Protein AF-A0A8J4XDC1-F1 (afdb_monomer_lite)

InterPro domains:
  IPR058913 Integrase core domain, putative [PF24764] (2-116)

pLDDT: mean 87.24, std 11.0, range [49.88, 97.69]

Sequence (117 aa):
PAVITYGMWDQVRVDHGKEFYLTLFMQEMLSHHRFNQERLPYLQTSSTRNHTVERLWPEINNRVNYPLKTALLQLVDQEEIDMEDSLVRYCVSNLTGRLCNIGLASVAESWNAHRIP

Radius of gyra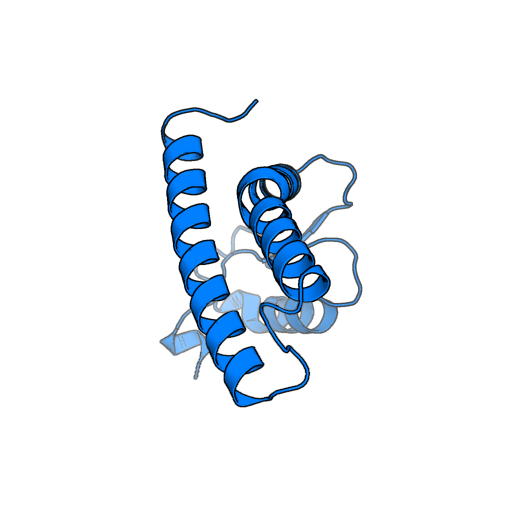tion: 19.49 Å; chains: 1; bounding box: 47×36×42 Å

Structure (mmCIF, N/CA/C/O backbone):
data_AF-A0A8J4XDC1-F1
#
_entry.id   AF-A0A8J4XDC1-F1
#
loop_
_atom_site.group_PDB
_atom_site.id
_atom_site.type_symbol
_atom_site.label_atom_id
_atom_site.label_alt_id
_atom_site.label_comp_id
_atom_site.label_asym_id
_atom_site.label_entity_id
_atom_site.label_seq_id
_atom_site.pdbx_PDB_ins_code
_atom_site.Cartn_x
_atom_site.Cartn_y
_atom_site.Cartn_z
_atom_site.occupancy
_atom_site.B_iso_or_equiv
_atom_site.auth_seq_id
_atom_site.auth_comp_id
_atom_site.auth_asym_id
_atom_site.auth_atom_id
_atom_site.pdbx_PDB_model_num
ATOM 1 N N . PRO A 1 1 ? 21.467 -18.929 2.253 1.00 68.88 1 PRO A N 1
ATOM 2 C CA . PRO A 1 1 ? 20.399 -19.858 1.795 1.00 68.88 1 PRO A CA 1
ATOM 3 C C . PRO A 1 1 ? 19.189 -19.156 1.155 1.00 68.88 1 PRO A C 1
ATOM 5 O O . PRO A 1 1 ? 18.815 -19.539 0.060 1.00 68.88 1 PRO A O 1
ATOM 8 N N . ALA A 1 2 ? 18.625 -18.106 1.772 1.00 79.81 2 ALA A N 1
ATOM 9 C CA . ALA A 1 2 ? 17.386 -17.466 1.300 1.00 79.81 2 ALA A CA 1
ATOM 10 C C . ALA A 1 2 ? 17.420 -16.967 -0.161 1.00 79.81 2 ALA A C 1
ATOM 12 O O . ALA A 1 2 ? 16.514 -17.284 -0.919 1.00 79.81 2 ALA A O 1
ATOM 13 N N . VAL A 1 3 ? 18.476 -16.260 -0.580 1.00 81.94 3 VAL A N 1
ATOM 14 C CA . VAL A 1 3 ? 18.602 -15.739 -1.961 1.00 81.94 3 VAL A CA 1
ATOM 15 C C . VAL A 1 3 ? 18.651 -16.856 -3.004 1.00 81.94 3 VAL A C 1
ATOM 17 O O . VAL A 1 3 ? 18.057 -16.737 -4.065 1.00 81.94 3 VAL A O 1
ATOM 20 N N . ILE A 1 4 ? 19.321 -17.966 -2.691 1.00 81.94 4 ILE A N 1
ATOM 21 C CA . ILE A 1 4 ? 19.411 -19.122 -3.593 1.00 81.94 4 ILE A CA 1
ATOM 22 C C . ILE A 1 4 ? 18.042 -19.811 -3.715 1.00 81.94 4 ILE A C 1
ATOM 24 O O . ILE A 1 4 ? 17.694 -20.303 -4.780 1.00 81.94 4 ILE A O 1
ATOM 28 N N . THR A 1 5 ? 17.259 -19.837 -2.632 1.00 86.56 5 THR A N 1
ATOM 29 C CA . THR A 1 5 ? 15.954 -20.513 -2.587 1.00 86.56 5 THR A CA 1
ATOM 30 C C . THR A 1 5 ? 14.818 -19.679 -3.183 1.00 86.56 5 THR A C 1
ATOM 32 O O . THR A 1 5 ? 13.954 -20.237 -3.849 1.00 86.56 5 THR A O 1
ATOM 35 N N . TYR A 1 6 ? 14.802 -18.365 -2.948 1.00 85.75 6 TYR A N 1
ATOM 36 C CA . TYR A 1 6 ? 13.673 -17.488 -3.298 1.00 85.75 6 TYR A CA 1
ATOM 37 C C . TYR A 1 6 ? 14.002 -16.453 -4.377 1.00 85.75 6 TYR A C 1
ATOM 39 O O . TYR A 1 6 ? 13.117 -15.731 -4.832 1.00 85.75 6 TYR A O 1
ATOM 47 N N . GLY A 1 7 ? 15.263 -16.382 -4.800 1.00 84.88 7 GLY A N 1
ATOM 48 C CA . GLY A 1 7 ? 15.741 -15.371 -5.727 1.00 84.88 7 GLY A CA 1
ATOM 49 C C . GLY A 1 7 ? 15.958 -14.007 -5.070 1.00 84.88 7 GLY A C 1
ATOM 50 O O . GLY A 1 7 ? 15.834 -13.816 -3.858 1.00 84.88 7 GLY A O 1
ATOM 51 N N . MET A 1 8 ? 16.329 -13.050 -5.911 1.00 88.88 8 MET A N 1
ATOM 52 C CA . MET A 1 8 ? 16.548 -11.650 -5.566 1.00 88.88 8 MET A CA 1
ATOM 53 C C . MET A 1 8 ? 16.068 -10.791 -6.734 1.00 88.88 8 MET A C 1
ATOM 55 O O . MET A 1 8 ? 16.119 -11.219 -7.886 1.00 88.88 8 MET A O 1
ATOM 59 N N . TRP A 1 9 ? 15.604 -9.577 -6.445 1.00 89.12 9 TRP A N 1
ATOM 60 C CA . TRP A 1 9 ? 15.209 -8.634 -7.486 1.00 89.12 9 TRP A CA 1
ATOM 61 C C . TRP A 1 9 ? 16.383 -8.307 -8.408 1.00 89.12 9 TRP A C 1
ATOM 63 O O . TRP A 1 9 ? 17.474 -7.983 -7.946 1.00 89.12 9 TRP A O 1
ATOM 73 N N . ASP A 1 10 ? 16.140 -8.308 -9.718 1.00 89.88 10 ASP A N 1
ATOM 74 C CA . ASP A 1 10 ? 17.166 -7.929 -10.691 1.00 89.88 10 ASP A CA 1
ATOM 75 C C . ASP A 1 10 ? 17.540 -6.449 -10.592 1.00 89.88 10 ASP A C 1
ATOM 77 O O . ASP A 1 10 ? 18.653 -6.081 -10.930 1.00 89.88 10 ASP A O 1
ATOM 81 N N . GLN A 1 11 ? 16.649 -5.571 -10.140 1.00 91.19 11 GLN A N 1
ATOM 82 C CA . GLN A 1 11 ? 16.991 -4.174 -9.895 1.00 91.19 11 GLN A CA 1
ATOM 83 C C . GLN A 1 11 ? 16.030 -3.568 -8.881 1.00 91.19 11 GLN A C 1
ATOM 85 O O . GLN A 1 11 ? 14.818 -3.583 -9.091 1.00 91.19 11 GLN A O 1
ATOM 90 N N . VAL A 1 12 ? 16.577 -2.980 -7.821 1.00 89.75 12 VAL A N 1
ATOM 91 C CA . VAL A 1 12 ? 15.805 -2.194 -6.852 1.00 89.75 12 VAL A CA 1
ATOM 92 C C . VAL A 1 12 ? 15.828 -0.725 -7.276 1.00 89.75 12 VAL A C 1
ATOM 94 O O . VAL A 1 12 ? 16.881 -0.186 -7.606 1.00 89.75 12 VAL A O 1
ATOM 97 N N . ARG A 1 13 ? 14.673 -0.059 -7.313 1.00 87.94 13 ARG A N 1
ATOM 98 C CA . ARG A 1 13 ? 14.581 1.369 -7.650 1.00 87.94 13 ARG A CA 1
ATOM 99 C C . ARG A 1 13 ? 14.003 2.129 -6.476 1.00 87.94 13 ARG A C 1
ATOM 101 O O . ARG A 1 13 ? 12.925 1.772 -6.010 1.00 87.94 13 ARG A O 1
ATOM 108 N N . VAL A 1 14 ? 14.722 3.142 -6.016 1.00 85.75 14 VAL A N 1
ATOM 109 C CA . VAL A 1 14 ? 14.352 3.941 -4.842 1.00 85.75 14 VAL A CA 1
ATOM 110 C C . VAL A 1 14 ? 14.693 5.410 -5.070 1.00 85.75 14 VAL A C 1
ATOM 112 O O . VAL A 1 14 ? 15.388 5.763 -6.027 1.00 85.75 14 VAL A O 1
ATOM 115 N N . ASP A 1 15 ? 14.205 6.266 -4.183 1.00 80.56 15 ASP A N 1
ATOM 116 C CA . ASP A 1 15 ? 14.640 7.653 -4.113 1.00 80.56 15 ASP A CA 1
ATOM 117 C C . ASP A 1 15 ? 16.021 7.782 -3.427 1.00 80.56 15 ASP A C 1
ATOM 119 O O . ASP A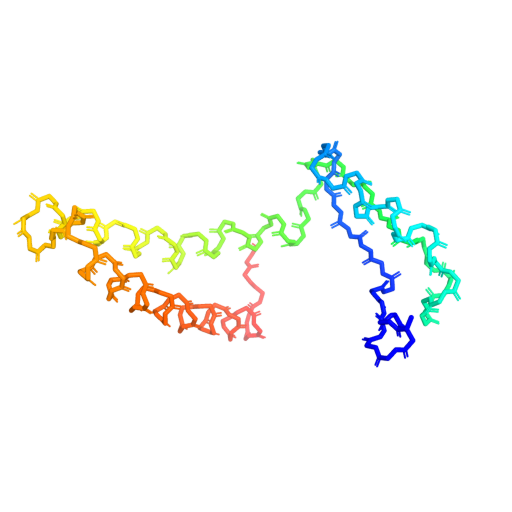 1 15 ? 16.679 6.803 -3.061 1.00 80.56 15 ASP A O 1
ATOM 123 N N . HIS A 1 16 ? 16.504 9.015 -3.268 1.00 80.31 16 HIS A N 1
ATOM 124 C CA . HIS A 1 16 ? 17.745 9.291 -2.530 1.00 80.31 16 HIS A CA 1
ATOM 125 C C . HIS A 1 16 ? 17.549 9.313 -0.999 1.00 80.31 16 HIS A C 1
ATOM 127 O O . HIS A 1 16 ? 18.398 9.843 -0.277 1.00 80.31 16 HIS A O 1
ATOM 133 N N . GLY A 1 17 ? 16.442 8.762 -0.490 1.00 77.50 17 GLY A N 1
ATOM 134 C CA . GLY A 1 17 ? 16.165 8.660 0.936 1.00 77.50 17 GLY A CA 1
ATOM 135 C C . GLY A 1 17 ? 17.165 7.756 1.661 1.00 77.50 17 GLY A C 1
ATOM 136 O O . GLY A 1 17 ? 17.725 6.812 1.103 1.00 77.50 17 GLY A O 1
ATOM 137 N N . LYS A 1 18 ? 17.394 8.032 2.950 1.00 84.38 18 LYS A N 1
ATOM 138 C CA . LYS A 1 18 ? 18.288 7.215 3.794 1.00 84.38 18 LYS A CA 1
ATOM 139 C C . LYS A 1 18 ? 17.648 5.902 4.255 1.00 84.38 18 LYS A C 1
ATOM 141 O O . LYS A 1 18 ? 18.362 4.995 4.671 1.00 84.38 18 LYS A O 1
ATOM 146 N N . GLU A 1 19 ? 16.326 5.794 4.163 1.00 87.00 19 GLU A N 1
ATOM 147 C CA . GLU A 1 19 ? 15.534 4.655 4.645 1.00 87.00 19 GLU A CA 1
ATOM 148 C C . GLU A 1 19 ? 15.893 3.342 3.933 1.00 87.00 19 GLU A C 1
ATOM 150 O O . GLU A 1 19 ? 15.828 2.269 4.528 1.00 87.00 19 GLU A O 1
ATOM 155 N N . PHE A 1 20 ? 16.361 3.423 2.683 1.00 86.19 20 PHE A N 1
ATOM 156 C CA . PHE A 1 20 ? 16.707 2.255 1.871 1.00 86.19 20 PHE A CA 1
ATOM 157 C C . PHE A 1 20 ? 18.183 1.858 1.936 1.00 86.19 20 PHE A C 1
ATOM 159 O O . PHE A 1 20 ? 18.562 0.874 1.305 1.00 86.19 20 PHE A O 1
ATOM 166 N N . TYR A 1 21 ? 19.023 2.569 2.696 1.00 88.50 21 TYR A N 1
ATOM 167 C CA . TYR A 1 21 ? 20.479 2.377 2.670 1.00 88.50 21 TYR A CA 1
ATOM 168 C C . TYR A 1 21 ? 20.899 0.915 2.889 1.00 88.50 21 TYR A C 1
ATOM 170 O O . TYR A 1 21 ? 21.683 0.368 2.115 1.00 88.50 21 TYR A O 1
ATOM 178 N N . LEU A 1 22 ? 20.325 0.252 3.900 1.00 91.75 22 LEU A N 1
ATOM 179 C CA . LEU A 1 22 ? 20.632 -1.150 4.194 1.00 91.75 22 LEU A CA 1
ATOM 180 C C . LEU A 1 22 ? 20.166 -2.092 3.073 1.00 91.75 22 LEU A C 1
ATOM 182 O O . LEU A 1 22 ? 20.883 -3.025 2.718 1.00 91.75 22 LEU A O 1
ATOM 186 N N . THR A 1 23 ? 18.996 -1.832 2.486 1.00 92.00 23 THR A N 1
ATOM 187 C CA . THR A 1 23 ? 18.465 -2.607 1.357 1.00 92.00 23 THR A CA 1
ATOM 188 C C . THR A 1 23 ? 19.387 -2.509 0.146 1.00 92.00 23 THR A C 1
ATOM 190 O O . THR A 1 23 ? 19.716 -3.533 -0.448 1.00 92.00 23 THR A O 1
ATOM 193 N N . LEU A 1 24 ? 19.849 -1.301 -0.195 1.00 93.75 24 LEU A N 1
ATOM 194 C CA . LEU A 1 24 ? 20.766 -1.086 -1.318 1.00 93.75 24 LEU A CA 1
ATOM 195 C C . LEU A 1 24 ? 22.128 -1.737 -1.072 1.00 93.75 24 LEU A C 1
ATOM 197 O O . LEU A 1 24 ? 22.654 -2.398 -1.963 1.00 93.75 24 LEU A O 1
ATOM 201 N N . PHE A 1 25 ? 22.651 -1.631 0.151 1.00 93.75 25 PHE A N 1
ATOM 202 C CA . PHE A 1 25 ? 23.897 -2.288 0.538 1.00 93.75 25 PHE A CA 1
ATOM 203 C C . PHE A 1 25 ? 23.817 -3.811 0.367 1.00 93.75 25 PHE A C 1
ATOM 205 O O . PHE A 1 25 ? 24.677 -4.417 -0.270 1.00 93.75 25 PHE A O 1
ATOM 212 N N . MET A 1 26 ? 22.757 -4.439 0.886 1.00 93.44 26 MET A N 1
ATOM 213 C CA . MET A 1 26 ? 22.563 -5.886 0.753 1.00 93.44 26 MET A CA 1
ATOM 214 C C . MET A 1 26 ? 22.363 -6.306 -0.710 1.00 93.44 26 MET A C 1
ATOM 216 O O . MET A 1 26 ? 22.912 -7.322 -1.136 1.00 93.44 26 MET A O 1
ATOM 220 N N . GLN A 1 27 ? 21.620 -5.512 -1.485 1.00 93.56 27 GLN A N 1
ATOM 221 C CA . GLN A 1 27 ? 21.400 -5.724 -2.917 1.00 93.56 27 GLN A CA 1
ATOM 222 C C . GLN A 1 27 ? 22.711 -5.664 -3.720 1.00 93.56 27 GLN A C 1
ATOM 224 O O . GLN A 1 27 ? 22.908 -6.441 -4.654 1.00 93.56 27 GLN A O 1
ATOM 229 N N . GLU A 1 28 ? 23.624 -4.765 -3.356 1.00 93.94 28 GLU A N 1
ATOM 230 C CA . GLU A 1 28 ? 24.936 -4.632 -3.990 1.00 93.94 28 GLU A CA 1
ATOM 231 C C . GLU A 1 28 ? 25.867 -5.794 -3.632 1.00 93.94 28 GLU A C 1
ATOM 233 O O . GLU A 1 28 ? 26.419 -6.443 -4.526 1.00 93.94 28 GLU A O 1
ATOM 238 N N . MET A 1 29 ? 25.954 -6.130 -2.341 1.00 94.31 29 MET A N 1
ATOM 239 C CA . MET A 1 29 ? 26.755 -7.249 -1.827 1.00 94.31 29 MET A CA 1
ATOM 240 C C . MET A 1 29 ? 26.393 -8.589 -2.482 1.00 94.31 29 MET A C 1
ATOM 242 O O . MET A 1 29 ? 27.254 -9.438 -2.716 1.00 94.31 29 MET A O 1
ATOM 246 N N . LEU A 1 30 ? 25.113 -8.781 -2.795 1.00 92.44 30 LEU A N 1
ATOM 247 C CA . LEU A 1 30 ? 24.565 -10.027 -3.331 1.00 92.44 30 LEU A CA 1
ATOM 248 C C . LEU A 1 30 ? 24.287 -9.950 -4.840 1.00 92.44 30 LEU A C 1
ATOM 250 O O . LEU A 1 30 ? 23.686 -10.859 -5.408 1.00 92.44 30 LEU A O 1
ATOM 254 N N . SER A 1 31 ? 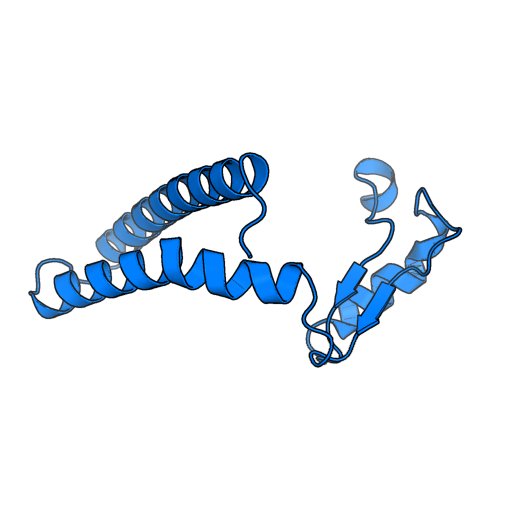24.747 -8.890 -5.508 1.00 91.75 31 SER A N 1
ATOM 255 C CA . SER A 1 31 ? 24.413 -8.581 -6.904 1.00 91.75 31 SER A CA 1
ATOM 256 C C . SER A 1 31 ? 24.768 -9.677 -7.914 1.00 91.75 31 SER A C 1
ATOM 258 O O . SER A 1 31 ? 24.102 -9.781 -8.945 1.00 91.75 31 SER A O 1
ATOM 260 N N . HIS A 1 32 ? 25.772 -10.500 -7.612 1.00 90.88 32 HIS A N 1
ATOM 261 C CA . HIS A 1 32 ? 26.220 -11.638 -8.419 1.00 90.88 32 HIS A CA 1
ATOM 262 C C . HIS A 1 32 ? 25.268 -12.845 -8.362 1.00 90.88 32 HIS A C 1
ATOM 264 O O . HIS A 1 32 ? 25.383 -13.761 -9.170 1.00 90.88 32 HIS A O 1
ATOM 270 N N . HIS A 1 33 ? 24.317 -12.854 -7.426 1.00 89.06 33 HIS A N 1
ATOM 271 C CA . HIS A 1 33 ? 23.268 -13.869 -7.343 1.00 89.06 33 HIS A CA 1
ATOM 272 C C . HIS A 1 33 ? 21.991 -13.484 -8.107 1.00 89.06 33 HIS A C 1
ATOM 274 O O . HIS A 1 33 ? 21.040 -14.264 -8.127 1.00 89.06 33 HIS A O 1
ATOM 280 N N . ARG A 1 34 ? 21.944 -12.295 -8.726 1.00 90.69 34 ARG A N 1
ATOM 281 C CA . ARG A 1 34 ? 20.820 -11.872 -9.576 1.00 90.69 34 ARG A CA 1
ATOM 282 C C . ARG A 1 34 ? 20.819 -12.631 -10.898 1.00 90.69 34 ARG A C 1
ATOM 284 O O . ARG A 1 34 ? 21.873 -13.038 -11.391 1.00 90.69 34 ARG A O 1
ATOM 291 N N . PHE A 1 35 ? 19.633 -12.762 -11.486 1.00 87.00 35 PHE A N 1
ATOM 292 C CA . PHE A 1 35 ? 19.446 -13.443 -12.762 1.00 87.00 35 PHE A CA 1
ATOM 293 C C . PHE A 1 35 ? 19.964 -12.586 -13.923 1.00 87.00 35 PHE A C 1
ATOM 295 O O . PHE A 1 35 ? 20.709 -13.072 -14.771 1.00 87.00 35 PHE A O 1
ATOM 302 N N . ASN A 1 36 ? 19.632 -11.291 -13.930 1.00 87.25 36 ASN A N 1
ATOM 303 C CA . ASN A 1 36 ? 20.139 -10.338 -14.912 1.00 87.25 36 ASN A CA 1
ATOM 304 C C . ASN A 1 36 ? 21.235 -9.442 -14.314 1.00 87.25 36 ASN A C 1
ATOM 306 O O . ASN A 1 36 ? 20.959 -8.487 -13.583 1.00 87.25 36 ASN A O 1
ATOM 310 N N . GLN A 1 37 ? 22.486 -9.720 -14.684 1.00 89.12 37 GLN A N 1
ATOM 311 C CA . GLN A 1 37 ? 23.659 -8.958 -14.241 1.00 89.12 37 GLN A CA 1
ATOM 312 C C . GLN A 1 37 ? 24.037 -7.795 -15.172 1.00 89.12 37 GLN A C 1
ATOM 314 O O . GLN A 1 37 ? 24.866 -6.973 -14.796 1.00 89.12 37 GLN A O 1
ATOM 319 N N . GLU A 1 38 ? 23.405 -7.669 -16.343 1.00 91.94 38 GLU A N 1
ATOM 320 C CA . GLU A 1 38 ? 23.645 -6.555 -17.277 1.00 91.94 38 GLU A CA 1
ATOM 321 C C . GLU A 1 38 ? 23.088 -5.226 -16.746 1.00 91.94 38 GLU A C 1
ATOM 323 O O . GLU A 1 38 ? 23.474 -4.142 -17.184 1.00 91.94 38 GLU A O 1
ATOM 328 N N . ARG A 1 39 ? 22.159 -5.296 -15.787 1.00 89.81 39 ARG A N 1
ATOM 329 C CA . ARG A 1 39 ? 21.563 -4.133 -15.124 1.00 89.81 39 ARG A CA 1
ATOM 330 C C . ARG A 1 39 ? 22.279 -3.829 -13.816 1.00 89.81 39 ARG A C 1
ATOM 332 O O . ARG A 1 39 ? 22.677 -4.741 -13.091 1.00 89.81 39 ARG A O 1
ATOM 339 N N . LEU A 1 40 ? 22.332 -2.547 -13.454 1.00 91.69 40 LEU A N 1
ATOM 340 C CA . LEU A 1 40 ? 22.795 -2.129 -12.130 1.00 91.69 40 LEU A CA 1
ATOM 341 C C . LEU A 1 40 ? 21.927 -2.755 -11.018 1.00 91.69 40 LEU A C 1
ATOM 343 O O . LEU A 1 40 ? 20.704 -2.821 -11.204 1.00 91.69 40 LEU A O 1
ATOM 347 N N . PRO A 1 41 ? 22.518 -3.168 -9.876 1.00 91.19 41 PRO A N 1
ATOM 348 C CA . PRO A 1 41 ? 21.799 -3.817 -8.771 1.00 91.19 41 PRO A CA 1
ATOM 349 C C . PRO A 1 41 ? 20.674 -2.957 -8.200 1.00 91.19 41 PRO A C 1
ATOM 351 O O . PRO A 1 41 ? 19.618 -3.473 -7.821 1.00 91.19 41 PRO A O 1
ATOM 354 N N . TYR A 1 42 ? 20.885 -1.642 -8.188 1.00 92.06 42 TYR A N 1
ATOM 355 C CA . TYR A 1 42 ? 19.866 -0.658 -7.880 1.00 92.06 42 TYR A CA 1
ATOM 356 C C . TYR A 1 42 ? 20.039 0.626 -8.693 1.00 92.06 42 TYR A C 1
ATOM 358 O O . TYR A 1 42 ? 21.085 0.874 -9.292 1.00 92.06 42 TYR A O 1
ATOM 366 N N . LEU A 1 43 ? 18.987 1.440 -8.716 1.00 89.81 43 LEU A N 1
ATOM 367 C CA . LEU A 1 43 ? 19.011 2.810 -9.214 1.00 89.81 43 LEU A CA 1
ATOM 368 C C . LEU A 1 43 ? 18.392 3.723 -8.167 1.00 89.81 43 LEU A C 1
ATOM 370 O O . LEU A 1 43 ? 17.266 3.488 -7.726 1.00 89.81 43 LEU A O 1
ATOM 374 N N . GLN A 1 44 ? 19.120 4.779 -7.822 1.00 85.81 44 GLN A N 1
ATOM 375 C CA . GLN A 1 44 ? 18.565 5.897 -7.080 1.00 85.81 44 GLN A CA 1
ATOM 376 C C . GLN A 1 44 ? 18.197 6.993 -8.066 1.00 85.81 44 GLN A C 1
ATOM 378 O O . GLN A 1 44 ? 19.021 7.406 -8.888 1.00 85.81 44 GLN A O 1
ATOM 383 N N . THR A 1 45 ? 16.949 7.430 -8.013 1.00 77.06 45 THR A N 1
ATOM 384 C CA . THR A 1 45 ? 16.451 8.510 -8.860 1.00 77.06 45 THR A CA 1
ATOM 385 C C . THR A 1 45 ? 15.932 9.635 -7.988 1.00 77.06 45 THR A C 1
ATOM 387 O O . THR A 1 45 ? 15.221 9.405 -7.015 1.00 77.06 45 THR A O 1
ATOM 390 N N . SER A 1 46 ? 16.269 10.875 -8.331 1.00 66.12 46 SER A N 1
ATOM 391 C CA . SER A 1 46 ? 15.626 12.032 -7.721 1.00 66.12 46 SER A CA 1
ATOM 392 C C . SER A 1 46 ? 14.148 12.072 -8.119 1.00 66.12 46 SER A C 1
ATOM 394 O O . SER A 1 46 ? 13.813 11.873 -9.288 1.00 66.12 46 SER A O 1
ATOM 396 N N . SER A 1 47 ? 13.277 12.368 -7.146 1.00 60.81 47 SER A N 1
ATOM 397 C CA . SER A 1 47 ? 11.811 12.489 -7.283 1.00 60.81 47 SER A CA 1
ATOM 398 C C . SER A 1 47 ? 11.374 13.698 -8.134 1.00 60.81 47 SER A C 1
ATOM 400 O O . SER A 1 47 ? 10.364 14.348 -7.878 1.00 60.81 47 SER A O 1
ATOM 402 N N . THR A 1 48 ? 12.169 14.069 -9.134 1.00 59.34 48 THR A N 1
ATOM 403 C CA . THR A 1 48 ? 11.905 15.175 -10.060 1.00 59.34 48 THR A CA 1
ATOM 404 C C . THR A 1 48 ? 11.453 14.684 -11.431 1.00 59.34 48 THR A C 1
ATOM 406 O O . THR A 1 48 ? 11.054 15.495 -12.264 1.00 59.34 48 THR A O 1
ATOM 409 N N . ARG A 1 49 ? 11.511 13.371 -11.698 1.00 58.81 49 ARG A N 1
ATOM 410 C CA . ARG A 1 49 ? 11.283 12.802 -13.037 1.00 58.81 49 ARG A CA 1
ATOM 411 C C . ARG A 1 49 ? 9.901 12.186 -13.261 1.00 58.81 49 ARG A C 1
ATOM 413 O O . ARG A 1 49 ? 9.679 11.638 -14.340 1.00 58.81 49 ARG A O 1
ATOM 420 N N . ASN A 1 50 ? 8.967 12.326 -12.315 1.00 60.19 50 ASN A N 1
ATOM 421 C CA . ASN A 1 50 ? 7.570 11.904 -12.471 1.00 60.19 50 ASN A CA 1
ATOM 422 C C . ASN A 1 50 ? 7.466 10.435 -12.924 1.00 60.19 50 ASN A C 1
ATOM 424 O O . ASN A 1 50 ? 6.863 10.092 -13.959 1.00 60.19 50 ASN A O 1
ATOM 428 N N . HIS A 1 51 ? 8.163 9.568 -12.188 1.00 65.25 51 HIS A N 1
ATOM 429 C CA . HIS A 1 51 ? 8.253 8.151 -12.516 1.00 65.25 51 HIS A CA 1
ATOM 430 C C . HIS A 1 51 ? 6.860 7.508 -12.505 1.00 65.25 51 HIS A C 1
ATOM 432 O O . HIS A 1 51 ? 5.964 7.937 -11.788 1.00 65.25 51 HIS A O 1
ATOM 438 N N . THR A 1 52 ? 6.650 6.455 -13.299 1.00 67.56 52 THR A N 1
ATOM 439 C CA . THR A 1 52 ? 5.340 5.782 -13.379 1.00 67.56 52 THR A CA 1
ATOM 440 C C . THR A 1 52 ? 4.826 5.346 -12.003 1.00 67.56 52 THR A C 1
ATOM 442 O O . THR A 1 52 ? 3.637 5.459 -11.738 1.00 67.56 52 THR A O 1
ATOM 445 N N . VAL A 1 53 ? 5.722 4.920 -11.106 1.00 67.44 53 VAL A N 1
ATOM 446 C CA . VAL A 1 53 ? 5.386 4.571 -9.715 1.00 67.44 53 VAL A CA 1
ATOM 447 C C . VAL A 1 53 ? 4.966 5.804 -8.906 1.00 67.44 53 VAL A C 1
ATOM 449 O O . VAL A 1 53 ? 3.982 5.743 -8.179 1.00 67.44 53 VAL A O 1
ATOM 452 N N . GLU A 1 54 ? 5.651 6.938 -9.075 1.00 71.69 54 GLU A N 1
ATOM 453 C CA . GLU A 1 54 ? 5.281 8.209 -8.433 1.00 71.69 54 GLU A CA 1
ATOM 454 C C . GLU A 1 54 ? 3.917 8.717 -8.910 1.00 71.69 54 GLU A C 1
ATOM 456 O O . GLU A 1 54 ? 3.215 9.341 -8.128 1.00 71.69 54 GLU A O 1
ATOM 461 N N . ARG A 1 55 ? 3.511 8.416 -10.153 1.00 73.19 55 ARG A N 1
ATOM 462 C CA . ARG A 1 55 ? 2.166 8.727 -10.681 1.00 73.19 55 ARG A CA 1
ATOM 463 C C . ARG A 1 55 ? 1.088 7.751 -10.236 1.00 73.19 55 ARG A C 1
ATOM 465 O O . ARG A 1 55 ? -0.059 8.148 -10.057 1.00 73.19 55 ARG A O 1
ATOM 472 N N . LEU A 1 56 ? 1.449 6.488 -10.036 1.00 79.94 56 LEU A N 1
ATOM 473 C CA . LEU A 1 56 ? 0.517 5.469 -9.566 1.00 79.94 56 LEU A CA 1
ATOM 474 C C . LEU A 1 56 ? 0.070 5.736 -8.121 1.00 79.94 56 LEU A C 1
ATOM 476 O O . LEU A 1 56 ? -1.085 5.495 -7.778 1.00 79.94 56 LEU A O 1
ATOM 480 N N . TRP A 1 57 ? 0.961 6.265 -7.278 1.00 82.69 57 TRP A N 1
ATOM 481 C CA . TRP A 1 57 ? 0.652 6.543 -5.875 1.00 82.69 57 TRP A CA 1
ATOM 482 C C . TRP A 1 57 ? -0.497 7.546 -5.664 1.00 82.69 57 TRP A C 1
ATOM 484 O O . TRP A 1 57 ? -1.410 7.217 -4.904 1.00 82.69 57 TRP A O 1
ATOM 494 N N . PRO A 1 58 ? -0.523 8.722 -6.323 1.00 85.50 58 PRO A N 1
ATOM 495 C CA . PRO A 1 58 ? -1.670 9.626 -6.315 1.00 85.50 58 PRO A CA 1
ATOM 496 C C . PRO A 1 58 ? -2.978 8.952 -6.731 1.00 85.50 58 PRO A C 1
ATOM 498 O O . PRO A 1 58 ? -3.996 9.171 -6.081 1.00 85.50 58 PRO A O 1
ATOM 501 N N . GLU A 1 59 ? -2.958 8.092 -7.754 1.00 86.12 59 GLU A N 1
ATOM 502 C CA . GLU A 1 59 ? -4.160 7.381 -8.209 1.00 86.12 59 GLU A CA 1
ATOM 503 C C . GLU A 1 59 ? -4.677 6.390 -7.161 1.00 86.12 59 GLU A C 1
ATOM 505 O O . GLU A 1 59 ? -5.871 6.385 -6.854 1.00 86.12 59 GLU A O 1
A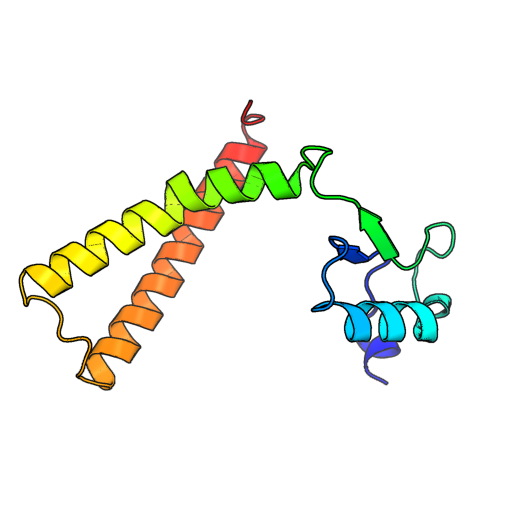TOM 510 N N . ILE A 1 60 ? -3.789 5.590 -6.561 1.00 90.25 60 ILE A N 1
ATOM 511 C CA . ILE A 1 60 ? -4.154 4.676 -5.467 1.00 90.25 60 ILE A CA 1
ATOM 512 C C . ILE A 1 60 ? -4.693 5.471 -4.273 1.00 90.25 60 ILE A C 1
ATOM 514 O O . ILE A 1 60 ? -5.717 5.105 -3.691 1.00 90.25 60 ILE A O 1
ATOM 518 N N . ASN A 1 61 ? -4.040 6.579 -3.920 1.00 91.25 61 ASN A N 1
ATOM 519 C CA . ASN A 1 61 ? -4.473 7.413 -2.808 1.00 91.25 61 ASN A CA 1
ATOM 520 C C . ASN A 1 61 ? -5.868 7.996 -3.045 1.00 91.25 61 ASN A C 1
ATOM 522 O O . ASN A 1 61 ? -6.735 7.855 -2.186 1.00 91.25 61 ASN A O 1
ATOM 526 N N . ASN A 1 62 ? -6.105 8.581 -4.218 1.00 90.62 62 ASN A N 1
ATOM 527 C CA . ASN A 1 62 ? -7.380 9.205 -4.559 1.00 90.62 62 ASN A CA 1
ATOM 528 C C . ASN A 1 62 ? -8.530 8.200 -4.664 1.00 90.62 62 ASN A C 1
ATOM 530 O O . ASN A 1 62 ? -9.650 8.516 -4.269 1.00 90.62 62 ASN A O 1
ATOM 534 N N . ARG A 1 63 ? -8.275 6.998 -5.190 1.00 91.06 63 ARG A N 1
ATOM 535 C CA . ARG A 1 63 ? -9.332 6.009 -5.458 1.00 91.06 63 ARG A CA 1
ATOM 536 C C . ARG A 1 63 ? -9.590 5.055 -4.298 1.00 91.06 63 ARG A C 1
ATOM 538 O O . ARG A 1 63 ? -10.695 4.534 -4.193 1.00 91.06 63 ARG A O 1
ATOM 545 N N . VAL A 1 64 ? -8.589 4.805 -3.455 1.00 94.44 64 VAL A N 1
ATOM 546 C CA . VAL A 1 64 ? -8.661 3.781 -2.402 1.00 94.44 64 VAL A CA 1
ATOM 547 C C . VAL A 1 64 ? -8.437 4.392 -1.025 1.00 94.44 64 VAL A C 1
ATOM 549 O O . VAL A 1 64 ? -9.340 4.363 -0.190 1.00 94.44 64 VAL A O 1
ATOM 552 N N . ASN A 1 65 ? -7.264 4.981 -0.778 1.00 93.25 65 ASN A N 1
ATOM 553 C CA . ASN A 1 65 ? -6.883 5.352 0.589 1.00 93.25 65 ASN A CA 1
ATOM 554 C C . ASN A 1 65 ? -7.709 6.516 1.142 1.00 93.25 65 ASN A C 1
ATOM 556 O O . ASN A 1 65 ? -8.167 6.441 2.281 1.00 93.25 65 ASN A O 1
ATOM 560 N N . TYR A 1 66 ? -7.907 7.589 0.372 1.00 95.06 66 TYR A N 1
ATOM 561 C CA . TYR A 1 66 ? -8.649 8.757 0.847 1.00 95.06 66 TYR A CA 1
ATOM 562 C C . TYR A 1 66 ? -10.136 8.467 1.063 1.00 95.06 66 TYR A C 1
ATOM 564 O O . TYR A 1 66 ? -10.601 8.774 2.156 1.00 95.06 66 TYR A O 1
ATOM 572 N N . PRO A 1 67 ? -10.872 7.814 0.140 1.00 96.25 67 PRO A N 1
ATOM 573 C CA . PRO A 1 67 ? -12.273 7.473 0.384 1.00 96.25 67 PRO A CA 1
ATOM 574 C C . PRO A 1 67 ? -12.469 6.614 1.638 1.00 96.25 67 PRO A C 1
ATOM 576 O O . PRO A 1 67 ? -13.333 6.917 2.460 1.00 96.25 67 PRO A O 1
ATOM 579 N N . LEU A 1 68 ? -11.631 5.586 1.826 1.00 96.19 68 LEU A N 1
ATOM 580 C CA . LEU A 1 68 ? -11.704 4.720 3.005 1.00 96.19 68 LEU A CA 1
ATOM 581 C C . LEU A 1 68 ? -11.355 5.482 4.285 1.00 96.19 68 LEU A C 1
ATOM 583 O O . LEU A 1 68 ? -12.082 5.387 5.270 1.00 96.19 68 LEU A O 1
ATOM 587 N N . LYS A 1 69 ? -10.281 6.279 4.272 1.00 95.75 69 LYS A N 1
ATOM 588 C CA . LYS A 1 69 ? -9.891 7.095 5.426 1.00 95.75 69 LYS A CA 1
ATOM 589 C C . LYS A 1 69 ? -10.980 8.101 5.798 1.00 95.75 69 LYS A C 1
ATOM 591 O O . LYS A 1 69 ? -11.279 8.242 6.977 1.00 95.75 69 LYS A O 1
ATOM 596 N N . THR A 1 70 ? -11.567 8.786 4.819 1.00 97.19 70 THR A N 1
ATOM 597 C CA . THR A 1 70 ? -12.644 9.754 5.050 1.00 97.19 70 THR A CA 1
ATOM 598 C C . THR A 1 70 ? -13.862 9.082 5.671 1.00 97.19 70 THR A C 1
ATOM 600 O O . THR A 1 70 ? -14.366 9.586 6.668 1.00 97.19 70 THR A O 1
ATOM 603 N N . ALA A 1 71 ? -14.293 7.932 5.144 1.00 96.88 71 ALA A N 1
ATOM 604 C CA . ALA A 1 71 ? -15.420 7.194 5.709 1.00 96.88 71 ALA A CA 1
ATOM 605 C C . ALA A 1 71 ? -15.139 6.724 7.146 1.00 96.88 71 ALA A C 1
ATOM 607 O O . ALA A 1 71 ? -15.978 6.895 8.022 1.00 96.88 71 ALA A O 1
ATOM 608 N N . LEU A 1 72 ? -13.944 6.187 7.415 1.00 96.62 72 LEU A N 1
ATOM 609 C CA . LEU A 1 72 ? -13.566 5.743 8.761 1.00 96.62 72 LEU A CA 1
ATOM 610 C C . LEU A 1 72 ? -13.517 6.895 9.765 1.00 96.62 72 LEU A C 1
ATOM 612 O O . LEU A 1 72 ? -14.011 6.739 10.875 1.00 96.62 72 LEU A O 1
ATOM 616 N N . LEU A 1 73 ? -12.957 8.046 9.380 1.00 96.62 73 LEU A N 1
ATOM 617 C CA . LEU A 1 73 ? -12.947 9.233 10.238 1.00 96.62 73 LEU A CA 1
ATOM 618 C C . LEU A 1 73 ? -14.369 9.709 10.541 1.00 96.62 73 LEU A C 1
ATOM 620 O O . LEU A 1 73 ? -14.672 9.969 11.694 1.00 96.62 73 LEU A O 1
ATOM 624 N N . GLN A 1 74 ? -15.256 9.731 9.543 1.00 97.69 74 GLN A N 1
ATOM 625 C CA . GLN A 1 74 ? -16.661 10.089 9.758 1.00 97.69 74 GLN A CA 1
ATOM 626 C C . GLN A 1 74 ? -17.369 9.136 10.726 1.00 97.69 74 GLN A C 1
ATOM 628 O O . GLN A 1 74 ? -18.145 9.595 11.553 1.00 97.69 74 GLN A O 1
ATOM 633 N N . LEU A 1 75 ? -17.098 7.830 10.645 1.00 97.25 75 LEU A N 1
ATOM 634 C CA . LEU A 1 75 ? -17.681 6.844 11.561 1.00 97.25 75 LEU A CA 1
ATOM 635 C C . LEU A 1 75 ? -17.158 7.000 12.994 1.00 97.25 75 LEU A C 1
ATOM 637 O O . LEU A 1 75 ? -17.909 6.794 13.941 1.00 97.25 75 LEU A O 1
ATOM 641 N N . VAL A 1 76 ? -15.893 7.389 13.159 1.00 96.81 76 VAL A N 1
ATOM 642 C CA . VAL A 1 76 ? -15.333 7.726 14.476 1.00 96.81 76 VAL A CA 1
ATOM 643 C C . VAL A 1 76 ? -15.947 9.023 15.010 1.00 96.81 76 VAL A C 1
ATOM 645 O O . VAL A 1 76 ? -16.377 9.058 16.156 1.00 96.81 76 VAL A O 1
ATOM 648 N N . ASP A 1 77 ? -16.054 10.062 14.177 1.00 97.00 77 ASP A N 1
ATOM 649 C CA . ASP A 1 77 ? -16.644 11.357 14.553 1.00 97.00 77 ASP A CA 1
ATOM 650 C C . ASP A 1 77 ? -18.134 11.238 14.924 1.00 97.00 77 ASP A C 1
ATOM 652 O O . ASP A 1 77 ? -18.646 12.027 15.715 1.00 97.00 77 ASP A O 1
ATOM 656 N N . GLN A 1 78 ? -18.837 10.259 14.346 1.00 97.50 78 GLN A N 1
ATOM 657 C CA . GLN A 1 78 ? -20.232 9.924 14.656 1.00 97.50 78 GLN A CA 1
ATOM 658 C C . GLN A 1 78 ? -20.377 8.987 15.864 1.00 97.50 78 GLN A C 1
ATOM 660 O O . GLN A 1 78 ? -21.500 8.622 16.199 1.00 97.50 78 GLN A O 1
ATOM 665 N N . GLU A 1 79 ? -19.269 8.596 16.503 1.00 94.69 79 GLU A N 1
ATOM 666 C CA . GLU A 1 79 ? -19.229 7.640 17.618 1.00 94.69 79 GLU A CA 1
ATOM 667 C C . GLU A 1 79 ? -19.773 6.235 17.259 1.00 94.69 79 GLU A C 1
ATOM 669 O O . GLU A 1 79 ? -20.097 5.437 18.135 1.00 94.69 79 GLU A O 1
ATOM 674 N N . GLU A 1 80 ? -19.831 5.891 15.966 1.00 95.94 80 GLU A N 1
ATOM 675 C CA . GLU A 1 80 ? -20.267 4.574 15.465 1.00 95.94 80 GLU A CA 1
ATOM 676 C C . GLU A 1 80 ? -19.160 3.512 15.591 1.00 95.94 80 GLU A C 1
ATOM 678 O O . GLU A 1 80 ? -19.422 2.306 15.612 1.00 95.94 80 GLU A O 1
ATOM 683 N N . ILE A 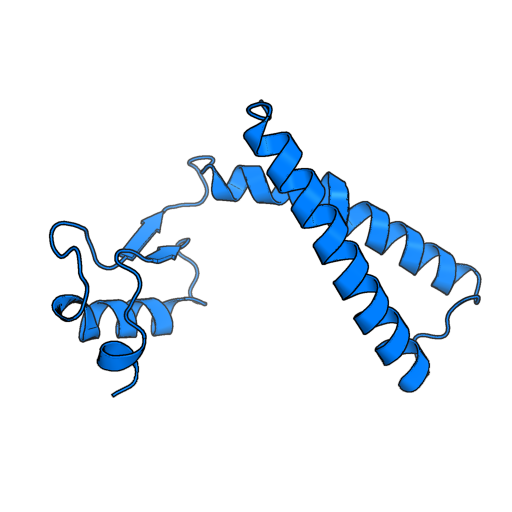1 81 ? -17.899 3.951 15.647 1.00 95.69 81 ILE A N 1
ATOM 684 C CA . ILE A 1 81 ? -16.726 3.093 15.830 1.00 95.69 81 ILE A CA 1
ATOM 685 C C . ILE A 1 81 ? -15.851 3.664 16.943 1.00 95.69 81 ILE A C 1
ATOM 687 O O . ILE A 1 81 ? -15.297 4.753 16.810 1.00 95.69 81 ILE A O 1
ATOM 691 N N . ASP A 1 82 ? -15.636 2.867 17.986 1.00 94.75 82 ASP A N 1
ATOM 692 C CA . ASP A 1 82 ? -14.653 3.153 19.027 1.00 94.75 82 ASP A CA 1
ATOM 693 C C . ASP A 1 82 ? -13.282 2.557 18.660 1.00 94.75 82 ASP A C 1
ATOM 695 O O . ASP A 1 82 ? -13.089 1.341 18.661 1.00 94.75 82 ASP A O 1
ATOM 699 N N . MET A 1 83 ? -12.317 3.417 18.331 1.00 93.94 83 MET A N 1
ATOM 700 C CA . MET A 1 83 ? -10.948 3.006 17.990 1.00 93.94 83 MET A CA 1
ATOM 701 C C . MET A 1 83 ? -10.021 2.867 19.211 1.00 93.94 83 MET A C 1
ATOM 703 O O . MET A 1 83 ? -8.884 2.403 19.044 1.00 93.94 83 MET A O 1
ATOM 707 N N . GLU A 1 84 ? -10.489 3.222 20.413 1.00 95.00 84 GLU A N 1
ATOM 708 C CA . GLU A 1 84 ? -9.790 2.959 21.678 1.00 95.00 84 GLU A CA 1
ATOM 709 C C . GLU A 1 84 ? -9.968 1.493 22.110 1.00 95.00 84 GLU A C 1
ATOM 711 O O . GLU A 1 84 ? -9.061 0.899 22.707 1.00 95.00 84 GLU A O 1
ATOM 716 N N . ASP A 1 85 ? -11.083 0.858 21.728 1.00 96.25 85 ASP A N 1
ATOM 717 C CA . ASP A 1 85 ? -11.283 -0.576 21.916 1.00 96.25 85 ASP A CA 1
ATOM 718 C C . ASP A 1 85 ? -10.366 -1.401 20.991 1.00 96.25 85 ASP A C 1
ATOM 720 O O . ASP A 1 85 ? -10.381 -1.325 19.758 1.00 96.25 85 ASP A O 1
ATOM 724 N N . SER A 1 86 ? -9.546 -2.253 21.610 1.00 96.00 86 SER A N 1
ATOM 725 C CA . SER A 1 86 ? -8.547 -3.058 20.901 1.00 96.00 86 SER A CA 1
ATOM 726 C C . SER A 1 86 ? -9.133 -4.093 19.929 1.00 96.00 86 SER A C 1
ATOM 728 O O . SER A 1 86 ? -8.511 -4.367 18.894 1.00 96.00 86 SER A O 1
ATOM 730 N N . LEU A 1 87 ? -10.307 -4.656 20.232 1.00 96.75 87 LEU A N 1
ATOM 731 C CA . LEU A 1 87 ? -10.994 -5.631 19.389 1.00 96.75 87 LEU A CA 1
ATOM 732 C C . LEU A 1 87 ? -11.638 -4.929 18.195 1.00 96.75 87 LEU A C 1
ATOM 734 O O . LEU A 1 87 ? -11.458 -5.378 17.060 1.00 96.75 87 LEU A O 1
ATOM 738 N N . VAL A 1 88 ? -12.327 -3.810 18.428 1.00 95.75 88 VAL A N 1
ATOM 739 C CA . VAL A 1 88 ? -12.919 -2.990 17.360 1.00 95.75 88 VAL A CA 1
ATOM 740 C C . VAL A 1 88 ? -11.826 -2.505 16.416 1.00 95.75 88 VAL A C 1
ATOM 742 O O . VAL A 1 88 ? -11.916 -2.739 15.209 1.00 95.75 88 VAL A O 1
ATOM 745 N N . ARG A 1 89 ? -10.730 -1.957 16.950 1.00 96.62 89 ARG A N 1
ATOM 746 C CA . ARG A 1 89 ? -9.571 -1.534 16.154 1.00 96.62 89 ARG A CA 1
ATOM 747 C C . ARG A 1 89 ? -9.016 -2.664 15.289 1.00 96.62 89 ARG A C 1
ATOM 749 O O . ARG A 1 89 ? -8.699 -2.434 14.119 1.00 96.62 89 ARG A O 1
ATOM 756 N N . TYR A 1 90 ? -8.907 -3.883 15.823 1.00 96.81 90 TYR A N 1
ATOM 757 C CA . TYR A 1 90 ? -8.463 -5.044 15.046 1.00 96.81 90 TYR A CA 1
ATOM 758 C C . TYR A 1 90 ? -9.452 -5.392 13.923 1.00 96.81 90 TYR A C 1
ATOM 760 O O . TYR A 1 90 ? -9.045 -5.550 12.768 1.00 96.81 90 TYR A O 1
ATOM 768 N N . CYS A 1 91 ? -10.747 -5.463 14.235 1.00 97.00 91 CYS A N 1
ATOM 769 C CA . CYS A 1 91 ? -11.806 -5.773 13.275 1.00 97.00 91 CYS A CA 1
ATOM 770 C C . CYS A 1 91 ? -11.864 -4.746 12.137 1.00 97.00 91 CYS A C 1
ATOM 772 O O . CYS A 1 91 ? -11.860 -5.129 10.964 1.00 97.00 91 CYS A O 1
ATOM 774 N N . VAL A 1 92 ? -11.840 -3.455 12.475 1.00 96.50 92 VAL A N 1
ATOM 775 C CA . VAL A 1 92 ? -11.807 -2.339 11.521 1.00 96.50 92 VAL A CA 1
ATOM 776 C C . VAL A 1 92 ? -10.543 -2.393 10.669 1.00 96.50 92 VAL A C 1
ATOM 778 O O . VAL A 1 92 ? -10.633 -2.267 9.448 1.00 96.50 92 VAL A O 1
ATOM 781 N N . SER A 1 93 ? -9.373 -2.655 11.262 1.00 95.50 93 SER A N 1
ATOM 782 C CA . SER A 1 93 ? -8.117 -2.790 10.505 1.00 95.50 93 SER A CA 1
ATOM 783 C C . SER A 1 93 ? -8.175 -3.942 9.500 1.00 95.50 93 SER A C 1
ATOM 785 O O . SER A 1 93 ? -7.815 -3.770 8.335 1.00 95.50 93 SER A O 1
ATOM 787 N N . ASN A 1 94 ? -8.669 -5.109 9.920 1.00 97.12 94 ASN A N 1
ATOM 788 C CA . ASN A 1 94 ? -8.798 -6.277 9.049 1.00 97.12 94 ASN A CA 1
ATOM 789 C C . ASN A 1 94 ? -9.812 -6.036 7.918 1.00 97.12 94 ASN A C 1
ATOM 791 O O . ASN A 1 94 ? -9.533 -6.361 6.761 1.00 97.12 94 ASN A O 1
ATOM 795 N N . LEU A 1 95 ? -10.968 -5.438 8.225 1.00 96.44 95 LEU A N 1
ATOM 796 C CA . LEU A 1 95 ? -11.973 -5.092 7.219 1.00 96.44 95 LEU A CA 1
ATOM 797 C C . LEU A 1 95 ? -11.419 -4.076 6.214 1.00 96.44 95 LEU A C 1
ATOM 799 O O . LEU A 1 95 ? -11.496 -4.302 5.008 1.00 96.44 95 LEU A O 1
ATOM 803 N N . THR A 1 96 ? -10.798 -3.004 6.705 1.00 96.25 96 THR A N 1
ATOM 804 C CA . THR A 1 96 ? -10.203 -1.952 5.870 1.00 96.25 96 THR A CA 1
ATOM 805 C C . THR A 1 96 ? -9.112 -2.523 4.972 1.00 96.25 96 THR A C 1
ATOM 807 O O . THR A 1 96 ? -9.098 -2.232 3.782 1.00 96.25 96 THR A O 1
ATOM 810 N N . GLY A 1 97 ? -8.258 -3.415 5.484 1.00 96.06 97 GLY A N 1
ATOM 811 C CA . GLY A 1 97 ? -7.253 -4.101 4.669 1.00 96.06 97 GLY A CA 1
ATOM 812 C C . GLY A 1 97 ? -7.867 -4.908 3.518 1.00 96.06 97 GLY A C 1
ATOM 813 O O . GLY A 1 97 ? -7.370 -4.862 2.392 1.00 96.06 97 GLY A O 1
ATOM 814 N N . ARG A 1 98 ? -8.991 -5.597 3.758 1.00 96.75 98 ARG A N 1
ATOM 815 C CA . ARG A 1 98 ? -9.727 -6.308 2.696 1.00 96.75 98 ARG A CA 1
ATOM 816 C C . ARG A 1 98 ? -10.341 -5.348 1.678 1.00 96.75 98 ARG A C 1
ATOM 818 O O . ARG A 1 98 ? -10.246 -5.614 0.482 1.00 96.75 98 ARG A O 1
ATOM 825 N N . LEU A 1 99 ? -10.921 -4.237 2.129 1.00 95.75 99 LEU A N 1
ATOM 826 C CA . LEU A 1 99 ? -11.464 -3.200 1.247 1.00 95.75 99 LEU A CA 1
ATOM 827 C C . LEU A 1 99 ? -10.368 -2.552 0.391 1.00 95.75 99 LEU A C 1
ATOM 829 O O . LEU A 1 99 ? -10.564 -2.375 -0.810 1.00 95.75 99 LEU A O 1
ATOM 833 N N . CYS A 1 100 ? -9.190 -2.287 0.965 1.00 95.31 100 CYS A N 1
ATOM 834 C CA . CYS A 1 100 ? -8.026 -1.816 0.219 1.00 95.31 100 CYS A CA 1
ATOM 835 C C . CYS A 1 100 ? -7.629 -2.806 -0.880 1.00 95.31 100 CYS A C 1
ATOM 837 O O . CYS A 1 100 ? -7.406 -2.386 -2.010 1.00 95.31 100 CYS A O 1
ATOM 839 N N . ASN A 1 101 ? -7.592 -4.112 -0.591 1.00 94.88 101 ASN A N 1
ATOM 840 C CA . ASN A 1 101 ? -7.272 -5.128 -1.601 1.00 94.88 101 ASN A CA 1
ATOM 841 C C . ASN A 1 101 ? -8.283 -5.138 -2.761 1.00 94.88 101 ASN A C 1
ATOM 843 O O . ASN A 1 101 ? -7.879 -5.244 -3.918 1.00 94.88 101 ASN A O 1
ATOM 847 N N . ILE A 1 102 ? -9.579 -4.983 -2.466 1.00 94.75 102 ILE A N 1
ATOM 848 C CA . ILE A 1 102 ? -10.628 -4.865 -3.493 1.00 94.75 102 ILE A CA 1
ATOM 849 C C . ILE A 1 102 ? -10.410 -3.601 -4.337 1.00 94.75 102 ILE A C 1
ATOM 851 O O . ILE A 1 102 ? -10.416 -3.667 -5.567 1.00 94.75 102 ILE A O 1
ATOM 855 N N . GLY A 1 103 ? -10.165 -2.459 -3.689 1.00 92.88 103 GLY A N 1
ATOM 856 C CA . GLY A 1 103 ? -9.890 -1.195 -4.373 1.00 92.88 103 GLY A CA 1
ATOM 857 C C . GLY A 1 103 ? -8.649 -1.271 -5.266 1.00 92.88 103 GLY A C 1
ATOM 858 O O . GLY A 1 103 ? -8.690 -0.851 -6.419 1.00 92.88 103 GLY A O 1
ATOM 859 N N . LEU A 1 104 ? -7.565 -1.873 -4.774 1.00 92.38 104 LEU A N 1
ATOM 860 C CA . LEU A 1 104 ? -6.329 -2.070 -5.534 1.00 92.38 104 LEU A CA 1
ATOM 861 C C . LEU A 1 104 ? -6.540 -2.952 -6.769 1.00 92.38 104 LEU A C 1
ATOM 863 O O . LEU A 1 104 ? -6.008 -2.625 -7.830 1.00 92.38 104 LEU A O 1
ATOM 867 N N . ALA A 1 105 ? -7.332 -4.024 -6.663 1.00 92.31 105 ALA A N 1
ATOM 868 C CA . ALA A 1 105 ? -7.669 -4.868 -7.810 1.00 92.31 105 ALA A CA 1
ATOM 869 C C . ALA A 1 105 ? -8.415 -4.069 -8.893 1.00 92.31 105 ALA A C 1
ATOM 871 O O . ALA A 1 105 ? -8.019 -4.088 -10.057 1.00 92.31 105 ALA A O 1
ATOM 872 N N . SER A 1 106 ? -9.415 -3.278 -8.495 1.00 88.56 106 SER A N 1
ATOM 873 C CA . SER A 1 106 ? -10.168 -2.404 -9.406 1.00 88.56 106 SER A CA 1
ATOM 874 C C . SER A 1 106 ? -9.285 -1.340 -10.078 1.00 88.56 106 SER A C 1
ATOM 876 O O . SER A 1 106 ? -9.405 -1.090 -11.283 1.00 88.56 106 SER A O 1
ATOM 878 N N . VAL A 1 107 ? -8.351 -0.735 -9.330 1.00 87.81 107 VAL A N 1
ATOM 879 C CA . VAL A 1 107 ? -7.369 0.215 -9.882 1.00 87.81 107 VAL A CA 1
ATOM 880 C C . VAL A 1 107 ? -6.456 -0.474 -10.896 1.00 87.81 107 VAL A C 1
ATOM 882 O O . VAL A 1 107 ? -6.240 0.074 -11.976 1.00 87.81 107 VAL A O 1
ATOM 885 N N . ALA A 1 108 ? -5.956 -1.672 -10.588 1.00 85.88 108 ALA A N 1
ATOM 886 C CA . ALA A 1 108 ? -5.095 -2.433 -11.489 1.00 85.88 108 ALA A CA 1
ATOM 887 C C . ALA A 1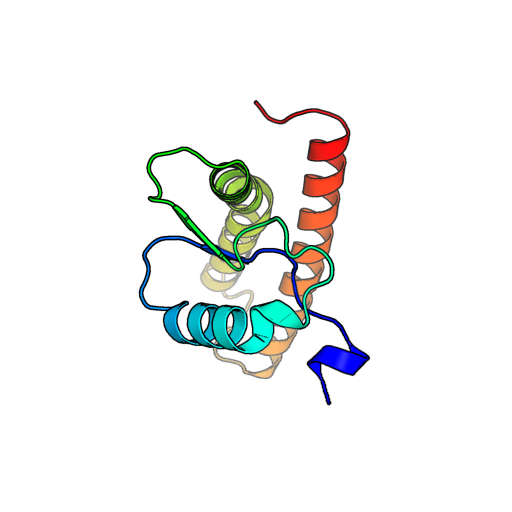 108 ? -5.822 -2.831 -12.786 1.00 85.88 108 ALA A C 1
ATOM 889 O O . ALA A 1 108 ? -5.273 -2.656 -13.874 1.00 85.88 108 ALA A O 1
ATOM 890 N N . GLU A 1 109 ? -7.065 -3.311 -12.695 1.00 85.00 109 GLU A N 1
ATOM 891 C CA . GLU A 1 109 ? -7.903 -3.614 -13.863 1.00 85.00 109 GLU A CA 1
ATOM 892 C C . GLU A 1 109 ? -8.143 -2.370 -14.724 1.00 85.00 109 GLU A C 1
ATOM 894 O O . GLU A 1 109 ? -7.933 -2.405 -15.937 1.00 85.00 109 GLU A O 1
ATOM 899 N N . SER A 1 110 ? -8.503 -1.247 -14.094 1.00 82.56 110 SER A N 1
ATOM 900 C CA . SER A 1 110 ? -8.723 0.029 -14.786 1.00 82.56 110 SER A CA 1
ATOM 901 C C . SER A 1 110 ? -7.464 0.513 -15.508 1.00 82.56 110 SER A C 1
ATOM 903 O O . SER A 1 110 ? -7.542 0.947 -16.656 1.00 82.56 110 SER A O 1
ATOM 905 N N . TRP A 1 111 ? -6.307 0.400 -14.851 1.00 78.50 111 TRP A N 1
ATOM 906 C CA . TRP A 1 111 ? -5.003 0.763 -15.409 1.00 78.50 111 TRP A CA 1
ATOM 907 C C . TRP A 1 111 ? -4.602 -0.118 -16.599 1.00 78.50 111 TRP A C 1
ATOM 909 O O . TRP A 1 111 ? -3.991 0.353 -17.558 1.00 78.50 111 TRP A O 1
ATOM 919 N N . ASN A 1 112 ? -4.933 -1.409 -16.546 1.00 78.31 112 ASN A N 1
ATOM 920 C CA . ASN A 1 112 ? -4.649 -2.347 -17.631 1.00 78.31 112 ASN A CA 1
ATOM 921 C C . ASN A 1 112 ? -5.599 -2.162 -18.821 1.00 78.31 112 ASN A C 1
ATOM 923 O O . ASN A 1 112 ? -5.179 -2.345 -19.963 1.00 78.31 112 ASN A O 1
ATOM 927 N N . ALA A 1 113 ? -6.858 -1.788 -18.571 1.00 78.25 113 ALA A N 1
ATOM 928 C CA . ALA A 1 113 ? -7.838 -1.517 -19.617 1.00 78.25 113 ALA A CA 1
ATOM 929 C C . ALA A 1 113 ? -7.546 -0.201 -20.360 1.00 78.25 113 ALA A C 1
ATOM 931 O O . ALA A 1 113 ? -7.732 -0.131 -21.573 1.00 78.25 113 ALA A O 1
ATOM 932 N N . HIS A 1 114 ? -7.069 0.830 -19.653 1.00 63.38 114 HIS A N 1
ATOM 933 C CA . HIS A 1 114 ? -6.693 2.119 -20.233 1.00 63.38 114 HIS A CA 1
ATOM 934 C C . HIS A 1 114 ? -5.505 2.720 -19.477 1.00 63.38 114 HIS A C 1
ATOM 936 O O . HIS A 1 114 ? -5.487 2.730 -18.247 1.00 63.38 114 HIS A O 1
ATOM 942 N N . ARG A 1 115 ? -4.540 3.314 -20.197 1.00 54.97 115 ARG A N 1
ATOM 943 C CA . ARG A 1 115 ? -3.531 4.160 -19.543 1.00 54.97 115 ARG A CA 1
ATOM 944 C C . ARG A 1 115 ? -4.247 5.343 -18.899 1.00 54.97 115 ARG A C 1
ATOM 946 O O . ARG A 1 115 ? -4.831 6.159 -19.609 1.00 54.97 115 ARG A O 1
ATOM 953 N N . ILE A 1 116 ? -4.194 5.420 -17.572 1.00 52.84 116 ILE A N 1
ATOM 954 C CA . ILE A 1 116 ? -4.567 6.636 -16.852 1.00 52.84 116 ILE A CA 1
ATOM 955 C C . ILE A 1 116 ? -3.613 7.746 -17.344 1.00 52.84 116 ILE A C 1
ATOM 957 O O . ILE A 1 116 ? -2.411 7.464 -17.428 1.00 52.84 116 ILE A O 1
ATOM 961 N N . PRO A 1 117 ? -4.130 8.919 -17.764 1.00 49.88 117 PRO A N 1
ATOM 962 C CA . PRO A 1 117 ? -3.334 10.001 -18.353 1.00 49.88 117 PRO A CA 1
ATOM 963 C C . PRO A 1 117 ? -2.073 10.369 -17.559 1.00 49.88 117 PRO A C 1
ATOM 965 O O . PRO A 1 117 ? -2.149 10.437 -16.313 1.00 49.88 117 PRO A O 1
#

Organism: Clarias magur (NCBI:txid1594786)

Foldseek 3Di:
DCCLVPNDDQEAEEEPDPPCVVVLVVLQVCNVSHPDNVDDSYDYDHPPPCDPVVVVVVVLCVQQVVVLVVVVVVCVVVVVADCVDPVSVVVSVVVSVVSSVVSVVVSVVVCVVDPDD

Secondary structure (DSSP, 8-state):
-HHHHH---S-EEE-S-GGGHHHHHHHHHTGGGSS--SS-SEEE--TTS--HHHHHHHHHIIIIIHHHHHHHHHHHHTTSS-SSSHHHHHHHHHHHHHHHHHHHHHHHHHHHHS---